Protein AF-A0A969S1P3-F1 (afdb_monomer_lite)

Radius of gyration: 14.78 Å; chains: 1; bounding box: 36×34×36 Å

pLDDT: mean 90.21, std 8.93, range [56.69, 98.5]

Foldseek 3Di:
DDKDWAWDDQPPVQQVVQVVVVDVDPPGDDADKTKTFTDDVNDTFYIWMWHFADPDDPPVCVVQPDDDRLLETEREDDDGHADPRDDPDPLSLLVVVVVCVVVVQVVSCVPPVHHHPYYAYEADPPGDCVNVVVSPDPDHD

Secondary structure (DSSP, 8-state):
--EEEEEE-TT-HHHHHHHHTT-SS-----SSEEEEEEEETTEEEEEEEEEEPPTT-TTHHHHH-S--GGGEEEEEEEEE--BTTB-SSTTHHHHHHHHHHHHHHHHHHHHH-PPP-EEE----TT---HHHHHTT-S---

Structure (mmCIF, N/CA/C/O backbone):
data_AF-A0A969S1P3-F1
#
_entry.id   AF-A0A969S1P3-F1
#
loop_
_atom_site.group_PDB
_atom_site.id
_atom_site.type_symbol
_atom_site.label_atom_id
_atom_site.label_alt_id
_atom_site.label_comp_id
_atom_site.label_asym_id
_atom_site.label_entity_id
_atom_site.label_seq_id
_atom_site.pdbx_PDB_ins_code
_atom_site.Cartn_x
_atom_site.Cartn_y
_atom_site.Cartn_z
_atom_site.occupancy
_atom_site.B_iso_or_equiv
_atom_site.auth_seq_id
_atom_site.auth_comp_id
_atom_site.auth_asym_id
_atom_site.auth_atom_id
_atom_site.pdbx_PDB_model_num
ATOM 1 N N . MET A 1 1 ? -3.666 -9.077 20.060 1.00 72.50 1 MET A N 1
ATOM 2 C CA . MET A 1 1 ? -3.123 -7.805 19.558 1.00 72.50 1 MET A CA 1
ATOM 3 C C . MET A 1 1 ? -2.227 -8.061 18.366 1.00 72.50 1 MET A C 1
ATOM 5 O O . MET A 1 1 ? -1.013 -8.175 18.511 1.00 72.50 1 MET A O 1
ATOM 9 N N . SER A 1 2 ? -2.831 -8.187 17.187 1.00 93.00 2 SER A N 1
ATOM 10 C CA . SER A 1 2 ? -2.105 -8.317 15.922 1.00 93.00 2 SER A CA 1
ATOM 11 C C . SER A 1 2 ? -2.752 -7.481 14.822 1.00 93.00 2 SER A C 1
ATOM 13 O O . SER A 1 2 ? -3.964 -7.538 14.613 1.00 93.00 2 SER A O 1
ATOM 15 N N . LEU A 1 3 ? -1.913 -6.734 14.105 1.00 96.81 3 LEU A N 1
ATOM 16 C CA . LEU A 1 3 ? -2.261 -6.082 12.847 1.00 96.81 3 LEU A CA 1
ATOM 17 C C . LEU A 1 3 ? -2.175 -7.107 11.709 1.00 96.81 3 LEU A C 1
ATOM 19 O O . LEU A 1 3 ? -1.156 -7.786 11.581 1.00 96.81 3 LEU A O 1
ATOM 23 N N . GLU A 1 4 ? -3.208 -7.167 10.875 1.00 97.44 4 GLU A N 1
ATOM 24 C CA . GLU A 1 4 ? -3.320 -8.047 9.714 1.00 97.44 4 GLU A CA 1
ATOM 25 C C . GLU A 1 4 ? -3.691 -7.241 8.460 1.00 97.44 4 GLU A C 1
ATOM 27 O O . GLU A 1 4 ? -4.557 -6.362 8.497 1.00 97.44 4 GLU A O 1
ATOM 32 N N . LEU A 1 5 ? -3.055 -7.578 7.333 1.00 97.94 5 LEU A N 1
ATOM 33 C CA . LEU A 1 5 ? -3.472 -7.150 5.998 1.00 97.94 5 LEU A CA 1
ATOM 34 C C . LEU A 1 5 ? -4.190 -8.293 5.282 1.00 97.94 5 LEU A C 1
ATOM 36 O O . LEU A 1 5 ? -3.581 -9.093 4.567 1.00 97.94 5 LEU A O 1
ATOM 40 N N . GLN A 1 6 ? -5.505 -8.351 5.458 1.00 98.00 6 GLN A N 1
ATOM 41 C CA . GLN A 1 6 ? -6.339 -9.369 4.833 1.00 98.00 6 GLN A CA 1
ATOM 42 C C . GLN A 1 6 ? -6.539 -9.031 3.352 1.00 98.00 6 GLN A C 1
ATOM 44 O O . GLN A 1 6 ? -7.090 -7.982 3.026 1.00 98.00 6 GLN A O 1
ATOM 49 N N . ARG A 1 7 ? -6.144 -9.923 2.434 1.00 97.94 7 ARG A N 1
ATOM 50 C CA . ARG A 1 7 ? -6.434 -9.750 0.999 1.00 97.94 7 ARG A CA 1
ATOM 51 C C . ARG A 1 7 ? -7.942 -9.778 0.755 1.00 97.94 7 ARG A C 1
ATOM 53 O O . ARG A 1 7 ? -8.614 -10.733 1.136 1.00 97.94 7 ARG A O 1
ATOM 60 N N . ILE A 1 8 ? -8.447 -8.766 0.060 1.00 96.94 8 ILE A N 1
ATOM 61 C CA . ILE A 1 8 ? -9.864 -8.614 -0.288 1.00 96.94 8 ILE A CA 1
ATOM 62 C C . ILE A 1 8 ? -10.030 -8.393 -1.792 1.00 96.94 8 ILE A C 1
ATOM 64 O O . ILE A 1 8 ? -9.082 -8.059 -2.510 1.00 96.94 8 ILE A O 1
ATOM 68 N N . LYS A 1 9 ? -11.250 -8.587 -2.297 1.00 93.88 9 LYS A N 1
ATOM 69 C CA . LYS A 1 9 ? -11.579 -8.251 -3.688 1.00 93.88 9 LYS A CA 1
ATOM 70 C C . LYS A 1 9 ? -11.700 -6.731 -3.834 1.00 93.88 9 LYS A C 1
ATOM 72 O O . LYS A 1 9 ? -12.148 -6.052 -2.919 1.00 93.88 9 LYS A O 1
ATOM 77 N N . ARG A 1 10 ? -11.403 -6.202 -5.027 1.00 90.75 10 ARG A N 1
ATOM 78 C CA . ARG A 1 10 ? -11.625 -4.777 -5.370 1.00 90.75 10 ARG A CA 1
ATOM 79 C C . ARG A 1 10 ? -13.095 -4.331 -5.294 1.00 90.75 10 ARG A C 1
ATOM 81 O O . ARG A 1 10 ? -13.373 -3.147 -5.401 1.00 90.75 10 ARG A O 1
ATOM 88 N N . THR A 1 11 ? -14.012 -5.290 -5.183 1.00 90.62 11 THR A N 1
ATOM 89 C CA . THR A 1 11 ? -15.462 -5.105 -5.052 1.00 90.62 11 THR A CA 1
ATOM 90 C C . THR A 1 11 ? -15.960 -5.373 -3.629 1.00 90.62 11 THR A C 1
ATOM 92 O O . THR A 1 11 ? -17.159 -5.522 -3.438 1.00 90.62 11 THR A O 1
ATOM 95 N N . ASP A 1 12 ? -15.067 -5.533 -2.646 1.00 93.62 12 ASP A N 1
ATOM 96 C CA . ASP A 1 12 ? -15.462 -5.677 -1.241 1.00 93.62 12 ASP A CA 1
ATOM 97 C C . ASP A 1 12 ? -16.183 -4.399 -0.781 1.00 93.62 12 ASP A C 1
ATOM 99 O O . ASP A 1 12 ? -15.725 -3.282 -1.026 1.00 93.62 12 ASP A O 1
ATOM 103 N N . GLU A 1 13 ? -17.340 -4.550 -0.145 1.00 92.75 13 GLU A N 1
ATOM 104 C CA . GLU A 1 13 ? -18.197 -3.417 0.223 1.00 92.75 13 GLU A CA 1
ATOM 105 C C . GLU A 1 13 ? -17.491 -2.435 1.160 1.00 92.75 13 GLU A C 1
ATOM 107 O O . GLU A 1 13 ? -17.711 -1.225 1.077 1.00 92.75 13 GLU A O 1
ATOM 112 N N . ARG A 1 14 ? -16.588 -2.936 2.013 1.00 93.56 14 ARG A N 1
ATOM 113 C CA . ARG A 1 14 ? -15.845 -2.104 2.961 1.00 93.56 14 ARG A CA 1
ATOM 114 C C . ARG A 1 14 ? -14.933 -1.139 2.215 1.00 93.56 14 ARG A C 1
ATOM 116 O O . ARG A 1 14 ? -15.020 0.064 2.439 1.00 93.56 14 ARG A O 1
ATOM 123 N N . ILE A 1 15 ? -14.126 -1.635 1.271 1.00 92.06 15 ILE A N 1
ATOM 124 C CA . ILE A 1 15 ? -13.227 -0.765 0.502 1.00 92.06 15 ILE A CA 1
ATOM 125 C C . ILE A 1 15 ? -14.004 0.190 -0.405 1.00 92.06 15 ILE A C 1
ATOM 127 O O . ILE A 1 15 ? -13.625 1.354 -0.501 1.00 92.06 15 ILE A O 1
ATOM 131 N N . LEU A 1 16 ? -15.115 -0.248 -1.007 1.00 90.94 16 LEU A N 1
ATOM 132 C CA . LEU A 1 16 ? -15.975 0.636 -1.801 1.00 90.94 16 LEU A CA 1
ATOM 133 C C . LEU A 1 16 ? -16.540 1.783 -0.950 1.00 90.94 16 LEU A C 1
ATOM 135 O O . LEU A 1 16 ? -16.523 2.934 -1.391 1.00 90.94 16 LEU A O 1
ATOM 139 N N . LYS A 1 17 ? -16.941 1.500 0.297 1.00 90.69 17 LYS A N 1
ATOM 140 C CA . LYS A 1 17 ? -17.362 2.525 1.260 1.00 90.69 17 LYS A CA 1
ATOM 141 C C . LYS A 1 17 ? -16.232 3.503 1.587 1.00 90.69 17 LYS A C 1
ATOM 143 O O . LYS A 1 17 ? -16.457 4.707 1.533 1.00 90.69 17 LYS A O 1
ATOM 148 N N . ASN A 1 18 ? -15.014 3.022 1.861 1.00 88.81 18 ASN A N 1
ATOM 149 C CA . ASN A 1 18 ? -13.872 3.920 2.082 1.00 88.81 18 ASN A CA 1
ATOM 150 C C . ASN A 1 18 ? -13.570 4.764 0.834 1.00 88.81 18 ASN A C 1
ATOM 152 O O . ASN A 1 18 ? -13.263 5.945 0.953 1.00 88.81 18 ASN A O 1
ATOM 156 N N . MET A 1 19 ? -13.689 4.195 -0.368 1.00 87.25 19 MET A N 1
ATOM 157 C CA . MET A 1 19 ? -13.477 4.925 -1.618 1.00 87.25 19 MET A CA 1
ATOM 158 C C . MET A 1 19 ? -14.526 6.017 -1.858 1.00 87.25 19 MET A C 1
ATOM 160 O O . MET A 1 19 ? -14.164 7.054 -2.406 1.00 87.25 19 MET A O 1
ATOM 164 N N . HIS A 1 20 ? -15.786 5.837 -1.446 1.00 84.12 20 HIS A N 1
ATOM 165 C CA . HIS A 1 20 ? -16.819 6.877 -1.576 1.00 84.12 20 HIS A CA 1
ATOM 166 C C . HIS A 1 20 ? -16.477 8.164 -0.814 1.00 84.12 20 HIS A C 1
ATOM 168 O O . HIS A 1 20 ? -16.873 9.243 -1.245 1.00 84.12 20 HIS A O 1
ATOM 174 N N . ASN A 1 21 ? -15.676 8.079 0.252 1.00 76.88 21 ASN A N 1
ATOM 175 C CA . ASN A 1 21 ? -15.184 9.260 0.969 1.00 76.88 21 ASN A CA 1
ATOM 176 C C . ASN A 1 21 ? -14.120 10.042 0.172 1.00 76.88 21 ASN A C 1
ATOM 178 O O . ASN A 1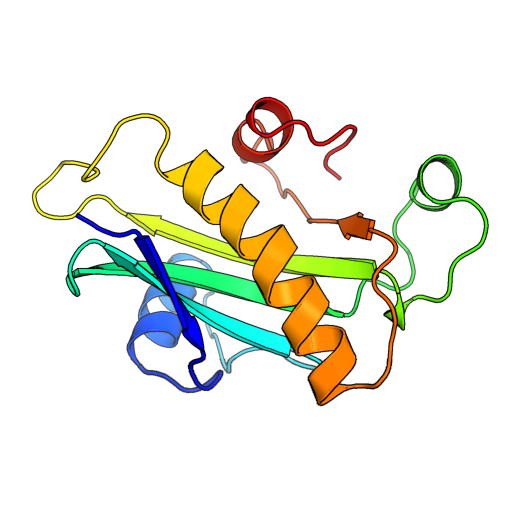 21 ? -13.834 11.196 0.484 1.00 76.88 21 ASN A O 1
ATOM 182 N N . HIS A 1 22 ? -13.505 9.418 -0.838 1.00 71.44 22 HIS A N 1
ATOM 183 C CA . HIS A 1 22 ? -12.400 9.985 -1.617 1.00 71.44 22 HIS A CA 1
ATOM 184 C C . HIS A 1 22 ? -12.754 10.275 -3.077 1.00 71.44 22 HIS A C 1
ATOM 186 O O . HIS A 1 22 ? -12.142 11.152 -3.682 1.00 71.44 22 HIS A O 1
ATOM 192 N N . TYR A 1 23 ? -13.717 9.550 -3.646 1.00 73.56 23 TYR A N 1
ATOM 193 C CA . TYR A 1 23 ? -14.067 9.603 -5.060 1.00 73.56 23 TYR A CA 1
ATOM 194 C C . TYR A 1 23 ? -15.583 9.693 -5.232 1.00 73.56 23 TYR A C 1
ATOM 196 O O . TYR A 1 23 ? -16.341 9.002 -4.554 1.00 73.56 23 TYR A O 1
ATOM 204 N N . SER A 1 24 ? -16.026 10.491 -6.202 1.00 56.69 24 SER A N 1
ATOM 205 C CA . SER A 1 24 ? -17.449 10.721 -6.476 1.00 56.69 24 SER A CA 1
ATOM 206 C C . SER A 1 24 ? -18.172 9.502 -7.069 1.00 56.69 24 SER A C 1
ATOM 208 O O . SER A 1 24 ? -19.369 9.350 -6.847 1.00 56.69 24 SER A O 1
ATOM 210 N N . GLN A 1 25 ? -17.475 8.615 -7.797 1.00 61.72 25 GLN A N 1
ATOM 211 C CA . GLN A 1 25 ? -18.043 7.388 -8.392 1.00 61.72 25 GLN A CA 1
ATOM 212 C C . GLN A 1 25 ? -17.028 6.220 -8.465 1.00 61.72 25 GLN A C 1
ATOM 214 O O . GLN A 1 25 ? -16.597 5.826 -9.553 1.00 61.72 25 GLN A O 1
ATOM 219 N N . PRO A 1 26 ? -16.600 5.639 -7.333 1.00 65.19 26 PRO A N 1
ATOM 220 C CA . PRO A 1 26 ? -15.630 4.553 -7.324 1.00 65.19 26 PRO A CA 1
ATOM 221 C C . PRO A 1 26 ? -16.229 3.253 -7.877 1.00 65.19 26 PRO A C 1
ATOM 223 O O . PRO A 1 26 ? -17.095 2.635 -7.268 1.00 65.19 26 PRO A O 1
ATOM 226 N N . LYS A 1 27 ? -15.712 2.793 -9.022 1.00 66.50 27 LYS A N 1
ATOM 227 C CA . LYS A 1 27 ? -16.003 1.461 -9.599 1.00 66.50 27 LYS A CA 1
ATOM 228 C C . LYS A 1 27 ? -14.883 0.444 -9.307 1.00 66.50 27 LYS A C 1
ATOM 230 O O . LYS A 1 27 ? -14.715 -0.544 -10.024 1.00 66.50 27 LYS A O 1
ATOM 235 N N . GLY A 1 28 ? -14.094 0.705 -8.264 1.00 71.88 28 GLY A N 1
ATOM 236 C CA . GLY A 1 28 ? -12.858 -0.010 -7.943 1.00 71.88 28 GLY A CA 1
ATOM 237 C C . GLY A 1 28 ? -11.648 0.500 -8.735 1.00 71.88 28 GLY A C 1
ATOM 238 O O . GLY A 1 28 ? -11.658 1.606 -9.270 1.00 71.88 28 GLY A O 1
ATOM 239 N N . PHE A 1 29 ? -10.598 -0.321 -8.797 1.00 82.69 29 PHE A N 1
ATOM 240 C CA . PHE A 1 29 ? -9.318 0.023 -9.427 1.00 82.69 29 PHE A CA 1
ATOM 241 C C . PHE A 1 29 ? -9.144 -0.669 -10.783 1.00 82.69 29 PHE A C 1
ATOM 243 O O . PHE A 1 29 ? -9.541 -1.827 -10.957 1.00 82.69 29 PHE A O 1
ATOM 250 N N . VAL A 1 30 ? -8.527 0.039 -11.731 1.00 81.06 30 VAL A N 1
ATOM 251 C CA . VAL A 1 30 ? -8.165 -0.466 -13.065 1.00 81.06 30 VAL A CA 1
ATOM 252 C C . VAL A 1 30 ? -6.730 -1.006 -13.040 1.00 81.06 30 VAL A C 1
ATOM 254 O O . VAL A 1 30 ? -5.901 -0.541 -12.264 1.00 81.06 30 VAL A O 1
ATOM 257 N N . GLY A 1 31 ? -6.427 -1.991 -13.890 1.00 87.38 31 GLY A N 1
ATOM 258 C CA . GLY A 1 31 ? -5.088 -2.577 -14.001 1.00 87.38 31 GLY A CA 1
ATOM 259 C C . GLY A 1 31 ? -4.757 -3.579 -12.891 1.00 87.38 31 GLY A C 1
ATOM 260 O O . GLY A 1 31 ? -5.643 -4.061 -12.174 1.00 87.38 31 GLY A O 1
ATOM 261 N N . ARG A 1 32 ? -3.471 -3.931 -12.763 1.00 94.31 32 ARG A N 1
ATOM 262 C CA . ARG A 1 32 ? -3.012 -4.869 -11.730 1.00 94.31 32 ARG A CA 1
ATOM 263 C C . ARG A 1 32 ? -3.197 -4.227 -10.366 1.00 94.31 32 ARG A C 1
ATOM 265 O O . ARG A 1 32 ? -2.731 -3.119 -10.126 1.00 94.31 32 ARG A O 1
ATOM 272 N N . ASN A 1 33 ? -3.869 -4.940 -9.473 1.00 96.25 33 ASN A N 1
ATOM 273 C CA . ASN A 1 33 ? -4.033 -4.502 -8.098 1.00 96.25 33 ASN A CA 1
ATOM 274 C C . ASN A 1 33 ? -4.101 -5.674 -7.116 1.00 96.25 33 ASN A C 1
ATOM 276 O O . ASN A 1 33 ? -4.438 -6.813 -7.479 1.00 96.25 33 ASN A O 1
ATOM 280 N N . ILE A 1 34 ? -3.764 -5.378 -5.865 1.00 97.81 34 ILE A N 1
ATOM 281 C CA . ILE A 1 34 ? -3.989 -6.237 -4.707 1.00 97.81 34 ILE A CA 1
ATOM 282 C C . ILE A 1 34 ? -4.536 -5.347 -3.593 1.00 97.81 34 ILE A C 1
ATOM 284 O O . ILE A 1 34 ? -3.863 -4.419 -3.145 1.00 97.81 34 ILE A O 1
ATOM 288 N N . CYS A 1 35 ? -5.777 -5.613 -3.192 1.00 97.81 35 CYS A N 1
ATOM 289 C CA . CYS A 1 35 ? -6.481 -4.848 -2.172 1.00 97.81 35 CYS A CA 1
ATOM 290 C C . CYS A 1 35 ? -6.349 -5.541 -0.814 1.00 97.81 35 CYS A C 1
ATOM 292 O O . CYS A 1 35 ? -6.467 -6.769 -0.736 1.00 97.81 35 CYS A O 1
ATOM 294 N N . TYR A 1 36 ? -6.155 -4.757 0.243 1.00 98.50 36 TYR A N 1
ATOM 295 C CA . TYR A 1 36 ? -6.047 -5.247 1.612 1.00 98.50 36 TYR A CA 1
ATOM 296 C C . TYR A 1 36 ? -7.018 -4.515 2.534 1.00 98.50 36 TYR A C 1
ATOM 298 O O . TYR A 1 36 ? -7.048 -3.285 2.541 1.00 98.50 36 TYR A O 1
ATOM 306 N N . ALA A 1 37 ? -7.760 -5.267 3.345 1.00 98.19 37 ALA A N 1
ATOM 307 C CA . ALA A 1 37 ? -8.406 -4.754 4.544 1.00 98.19 37 ALA A CA 1
ATOM 308 C C . ALA A 1 37 ? -7.370 -4.660 5.672 1.00 98.19 37 ALA A C 1
ATOM 310 O O . ALA A 1 37 ? -6.625 -5.611 5.921 1.00 98.19 37 ALA A O 1
ATOM 311 N N . VAL A 1 38 ? -7.340 -3.519 6.353 1.00 98.50 38 VAL A N 1
ATOM 312 C CA . VAL A 1 38 ? -6.498 -3.264 7.522 1.00 98.50 38 VAL A CA 1
ATOM 313 C C . VAL A 1 38 ? -7.282 -3.669 8.764 1.00 98.50 38 VAL A C 1
ATOM 315 O O . VAL A 1 38 ? -8.240 -2.992 9.148 1.00 98.50 38 VAL A O 1
ATOM 318 N N . LEU A 1 39 ? -6.879 -4.778 9.383 1.00 98.19 39 LEU A N 1
ATOM 319 C CA . LEU A 1 39 ? -7.522 -5.317 10.576 1.00 98.19 39 LEU A CA 1
ATOM 320 C C . LEU A 1 39 ? -6.583 -5.232 11.780 1.00 98.19 39 LEU A C 1
ATOM 322 O O . LEU A 1 39 ? -5.407 -5.565 11.672 1.00 98.19 39 LEU A O 1
ATOM 326 N N . PHE A 1 40 ? -7.099 -4.854 12.945 1.00 97.75 40 PHE A N 1
ATOM 327 C CA . PHE A 1 40 ? -6.395 -5.033 14.216 1.00 97.75 40 PHE A CA 1
ATOM 328 C C . PHE A 1 40 ? -7.302 -5.797 15.169 1.00 97.75 40 PHE A C 1
ATOM 330 O O . PHE A 1 40 ? -8.412 -5.351 15.441 1.00 97.75 40 PHE A O 1
ATOM 337 N N . ASP A 1 41 ? -6.864 -6.974 15.619 1.00 95.69 41 ASP A N 1
ATOM 338 C CA . ASP A 1 41 ? -7.694 -7.889 16.419 1.00 95.69 41 ASP A CA 1
ATOM 339 C C . ASP A 1 41 ? -9.091 -8.114 15.799 1.00 95.69 41 ASP A C 1
ATOM 341 O O . ASP A 1 41 ? -10.116 -8.075 16.474 1.00 95.69 41 ASP A O 1
ATOM 345 N N . LYS A 1 42 ? -9.116 -8.350 14.476 1.00 95.56 42 LYS A N 1
ATOM 346 C CA . LYS A 1 42 ? -10.317 -8.553 13.636 1.00 95.56 42 LYS A CA 1
ATOM 347 C C . LYS A 1 42 ? -11.230 -7.328 13.473 1.00 95.56 42 LYS A C 1
ATOM 349 O O . LYS A 1 42 ? -12.215 -7.411 12.742 1.00 95.56 42 LYS A O 1
ATOM 354 N N . VAL A 1 43 ? -10.900 -6.189 14.079 1.00 96.88 43 VAL A N 1
ATOM 355 C CA . VAL A 1 43 ? -11.613 -4.920 13.879 1.00 96.88 43 VAL A CA 1
ATOM 356 C C . VAL A 1 43 ? -11.106 -4.243 12.609 1.00 96.88 43 VAL A C 1
ATOM 358 O O . VAL A 1 43 ? -9.899 -4.125 12.412 1.00 96.88 43 VAL A O 1
ATOM 361 N N . TYR A 1 44 ? -12.022 -3.798 11.748 1.00 97.12 44 TYR A N 1
ATOM 362 C CA . TYR A 1 44 ? -11.703 -3.120 10.491 1.00 97.12 44 TYR A CA 1
ATOM 363 C C . TYR A 1 44 ? -11.419 -1.636 10.701 1.00 97.12 44 TYR A C 1
ATOM 365 O O . TYR A 1 44 ? -12.283 -0.908 11.181 1.00 97.12 44 TYR A O 1
ATOM 373 N N . TYR A 1 45 ? -10.232 -1.193 10.284 1.00 97.69 45 TYR A N 1
ATOM 374 C CA . TYR A 1 45 ? -9.807 0.207 10.371 1.00 97.69 45 TYR A CA 1
ATOM 375 C C . TYR A 1 45 ? -9.759 0.911 9.014 1.00 97.69 45 TYR A C 1
ATOM 377 O O . TYR A 1 45 ? -9.602 2.125 8.973 1.00 97.69 45 TYR A O 1
ATOM 385 N N . GLY A 1 46 ? -9.867 0.184 7.902 1.00 97.12 46 GLY A N 1
ATOM 386 C CA . GLY A 1 46 ? -9.792 0.759 6.562 1.00 97.12 46 GLY A CA 1
ATOM 387 C C . GLY A 1 46 ? -9.117 -0.174 5.568 1.00 97.12 46 GLY A C 1
ATOM 388 O O . GLY A 1 46 ? -9.057 -1.386 5.776 1.00 97.12 46 GLY A O 1
ATOM 389 N N . ALA A 1 47 ? -8.594 0.387 4.483 1.00 97.44 47 ALA A N 1
ATOM 390 C CA . ALA A 1 47 ? -8.005 -0.384 3.402 1.00 97.44 47 ALA A CA 1
ATOM 391 C C . ALA A 1 47 ? -6.774 0.290 2.789 1.00 97.44 47 ALA A C 1
ATOM 393 O O . ALA A 1 47 ? -6.621 1.513 2.782 1.00 97.44 47 ALA A O 1
ATOM 394 N N . ILE A 1 48 ? -5.898 -0.544 2.235 1.00 97.50 48 ILE A N 1
ATOM 395 C CA . ILE A 1 48 ? -4.710 -0.130 1.491 1.00 97.50 48 ILE A CA 1
ATOM 396 C C . ILE A 1 48 ? -4.572 -0.981 0.227 1.00 97.50 48 ILE A C 1
ATOM 398 O O . ILE A 1 48 ? -4.899 -2.170 0.227 1.00 97.50 48 ILE A O 1
ATOM 402 N N . VAL A 1 49 ? -4.128 -0.379 -0.876 1.00 97.19 49 VAL A N 1
ATOM 403 C CA . VAL A 1 49 ? -4.103 -1.033 -2.191 1.00 97.19 49 VAL A CA 1
ATOM 404 C C . VAL A 1 49 ? -2.755 -0.850 -2.865 1.00 97.19 49 VAL A C 1
ATOM 406 O O . VAL A 1 49 ? -2.263 0.269 -3.013 1.00 97.19 49 VAL A O 1
ATOM 409 N N . ALA A 1 50 ? -2.195 -1.978 -3.301 1.00 97.62 50 ALA A N 1
ATOM 410 C CA . ALA A 1 50 ? -1.068 -2.045 -4.218 1.00 97.62 50 ALA A CA 1
ATOM 411 C C . ALA A 1 50 ? -1.603 -2.033 -5.649 1.00 97.62 50 ALA A C 1
ATOM 413 O O . ALA A 1 50 ? -2.496 -2.820 -5.972 1.00 97.62 50 ALA A O 1
ATOM 414 N N . GLY A 1 51 ? -1.056 -1.172 -6.495 1.00 96.25 51 GLY A N 1
ATOM 415 C CA . GLY A 1 51 ? -1.422 -1.014 -7.894 1.00 96.25 51 GLY A CA 1
ATOM 416 C C . GLY A 1 51 ? -0.205 -0.903 -8.801 1.00 96.25 51 GLY A C 1
ATOM 417 O O . GLY A 1 51 ? 0.917 -0.718 -8.333 1.00 96.25 51 GLY A O 1
ATOM 418 N N . SER A 1 52 ? -0.440 -1.011 -10.108 1.00 93.38 52 SER A N 1
ATOM 419 C CA . SER A 1 52 ? 0.583 -0.725 -11.116 1.00 93.38 52 SER A CA 1
ATOM 420 C C . SER A 1 52 ? 1.139 0.688 -10.957 1.00 93.38 52 SER A C 1
ATOM 422 O O . SER A 1 52 ? 0.383 1.636 -10.732 1.00 93.38 52 SER A O 1
ATOM 424 N N . ALA A 1 53 ? 2.451 0.825 -11.139 1.00 90.25 53 ALA A N 1
ATOM 425 C CA . ALA A 1 53 ? 3.096 2.122 -11.231 1.00 90.25 53 ALA A CA 1
ATOM 426 C C . ALA A 1 53 ? 2.570 2.948 -12.411 1.00 90.25 53 ALA A C 1
ATOM 428 O O . ALA A 1 53 ? 2.195 2.424 -13.466 1.00 90.25 53 ALA A O 1
ATOM 429 N N . THR A 1 54 ? 2.561 4.266 -12.235 1.00 84.38 54 THR A N 1
ATOM 430 C CA . THR A 1 54 ? 2.153 5.191 -13.298 1.00 84.38 54 THR A CA 1
ATOM 431 C C . THR A 1 54 ? 3.229 5.275 -14.377 1.00 84.38 54 THR A C 1
ATOM 433 O O . THR A 1 54 ? 4.419 5.224 -14.089 1.00 84.38 54 THR A O 1
ATOM 436 N N . ARG A 1 55 ? 2.865 5.385 -15.658 1.00 81.62 55 ARG A N 1
ATOM 437 C CA . ARG A 1 55 ? 3.876 5.344 -16.731 1.00 81.62 55 ARG A CA 1
ATOM 438 C C . ARG A 1 55 ? 4.823 6.551 -16.702 1.00 81.62 55 ARG A C 1
ATOM 440 O O . ARG A 1 55 ? 6.024 6.370 -16.859 1.00 81.62 55 ARG A O 1
ATOM 447 N N . PHE A 1 56 ? 4.293 7.750 -16.475 1.00 80.12 56 PHE A N 1
ATOM 448 C CA . PHE A 1 56 ? 5.020 9.014 -16.628 1.00 80.12 56 PHE A CA 1
ATOM 449 C C . PHE A 1 56 ? 5.069 9.806 -15.316 1.00 80.12 56 PHE A C 1
ATOM 451 O O . PHE A 1 56 ? 4.459 10.866 -15.214 1.00 80.12 56 PHE A O 1
ATOM 458 N N . LEU A 1 57 ? 5.776 9.282 -14.309 1.00 82.44 57 LEU A N 1
ATOM 459 C CA . LEU A 1 57 ? 6.024 9.998 -13.055 1.00 82.44 57 LEU A CA 1
ATOM 460 C C . LEU A 1 57 ? 7.367 10.750 -13.126 1.00 82.44 57 LEU A C 1
ATOM 462 O O . LEU A 1 57 ? 8.409 10.090 -13.213 1.00 82.44 57 LEU A O 1
ATOM 466 N N . PRO A 1 58 ? 7.378 12.098 -13.105 1.00 79.81 58 PRO A N 1
ATOM 467 C CA . PRO A 1 58 ? 8.617 12.873 -13.103 1.00 79.81 58 PRO A CA 1
ATOM 468 C C . PRO A 1 58 ? 9.509 12.530 -11.900 1.00 79.81 58 PRO A C 1
ATOM 470 O O . PRO A 1 58 ? 9.008 12.267 -10.812 1.00 79.81 58 PRO A O 1
ATOM 473 N N . GLY A 1 59 ? 10.831 12.516 -12.091 1.00 78.69 59 GLY A N 1
ATOM 474 C CA . GLY A 1 59 ? 11.807 12.290 -11.012 1.00 78.69 59 GLY A CA 1
ATOM 475 C C . GLY A 1 59 ? 11.919 10.847 -10.499 1.00 78.69 59 GLY A C 1
ATOM 476 O O . GLY A 1 59 ? 12.782 10.549 -9.675 1.00 78.69 59 GLY A O 1
ATOM 477 N N . ARG A 1 60 ? 11.092 9.910 -10.985 1.00 86.44 60 ARG A N 1
ATOM 478 C CA . ARG A 1 60 ? 11.153 8.504 -10.550 1.00 86.44 60 ARG A CA 1
ATOM 479 C C . ARG A 1 60 ? 12.439 7.797 -10.977 1.00 86.44 60 ARG A C 1
ATOM 481 O O . ARG A 1 60 ? 13.001 7.026 -10.200 1.00 86.44 60 ARG A O 1
ATOM 488 N N . ASN A 1 61 ? 12.895 8.049 -12.202 1.00 84.06 61 ASN A N 1
ATOM 489 C CA . ASN A 1 61 ? 14.104 7.419 -12.734 1.00 84.06 61 ASN A CA 1
ATOM 490 C C . ASN A 1 61 ? 15.350 7.824 -11.934 1.00 84.06 61 ASN A C 1
ATOM 492 O O . ASN A 1 61 ? 16.248 7.007 -11.770 1.00 84.06 61 ASN A O 1
ATOM 496 N N . ASP A 1 62 ? 15.358 9.020 -11.342 1.00 85.50 62 ASP A N 1
ATOM 497 C CA . ASP A 1 62 ? 16.451 9.485 -10.481 1.00 85.50 62 ASP A CA 1
ATOM 498 C C . ASP A 1 62 ? 16.520 8.702 -9.156 1.00 85.50 62 ASP A C 1
ATOM 500 O O . ASP A 1 62 ? 17.576 8.612 -8.532 1.00 85.50 62 ASP A O 1
ATOM 504 N N . VAL A 1 63 ? 15.399 8.108 -8.724 1.00 85.31 63 VAL A N 1
ATOM 505 C CA . VAL A 1 63 ? 15.299 7.325 -7.481 1.00 85.31 63 VAL A CA 1
ATOM 506 C C . VAL A 1 63 ? 15.577 5.841 -7.713 1.00 85.31 63 VAL A C 1
ATOM 508 O O . VAL A 1 63 ? 16.289 5.226 -6.918 1.00 85.31 63 VAL A O 1
ATOM 511 N N . PHE A 1 64 ? 14.999 5.250 -8.763 1.00 85.00 64 PHE A N 1
ATOM 512 C CA . PHE A 1 64 ? 15.068 3.801 -9.007 1.00 85.00 64 PHE A CA 1
ATOM 513 C C . PHE A 1 64 ? 16.097 3.390 -10.068 1.00 85.00 64 PHE A C 1
ATOM 515 O O . PHE A 1 64 ? 16.394 2.202 -10.184 1.00 85.00 64 PHE A O 1
ATOM 522 N N . GLY A 1 65 ? 16.655 4.335 -10.830 1.00 86.19 65 GLY A N 1
ATOM 523 C CA . GLY A 1 65 ? 17.562 4.039 -11.937 1.00 86.19 65 GLY A CA 1
ATOM 524 C C . GLY A 1 65 ? 16.862 3.244 -13.041 1.00 86.19 65 GLY A C 1
ATOM 525 O O . GLY A 1 65 ? 15.818 3.657 -13.544 1.00 86.19 65 GLY A O 1
ATOM 526 N N . ASN A 1 66 ? 17.431 2.090 -13.400 1.00 87.56 66 ASN A N 1
ATOM 527 C CA . ASN A 1 66 ? 16.863 1.178 -14.394 1.00 87.56 66 ASN A CA 1
ATOM 528 C C . ASN A 1 66 ? 15.880 0.190 -13.745 1.00 87.56 66 ASN A C 1
ATOM 530 O O . ASN A 1 66 ? 16.265 -0.672 -12.946 1.00 87.56 66 ASN A O 1
ATOM 534 N N . PHE A 1 67 ? 14.612 0.278 -14.138 1.00 89.31 67 PHE A N 1
ATOM 535 C CA . PHE A 1 67 ? 13.536 -0.597 -13.678 1.00 89.31 67 PHE A CA 1
ATOM 536 C C . PHE A 1 67 ? 12.510 -0.821 -14.791 1.00 89.31 67 PHE A C 1
ATOM 538 O O . PHE A 1 67 ? 12.337 0.015 -15.679 1.00 89.31 67 PHE A O 1
ATOM 545 N N . GLU A 1 68 ? 11.776 -1.920 -14.678 1.00 91.56 68 GLU A N 1
ATOM 546 C CA . GLU A 1 68 ? 10.536 -2.151 -15.406 1.00 91.56 68 GLU A CA 1
ATOM 547 C C . GLU A 1 68 ? 9.354 -1.655 -14.570 1.00 91.56 68 GLU A C 1
ATOM 549 O O . GLU A 1 68 ? 9.324 -1.817 -13.350 1.00 91.56 68 GLU A O 1
ATOM 554 N N . LEU A 1 69 ? 8.329 -1.081 -15.207 1.00 90.88 69 LEU A N 1
ATOM 555 C CA . LEU A 1 69 ? 7.169 -0.522 -14.490 1.00 90.88 69 LEU A CA 1
ATOM 556 C C . LEU A 1 69 ? 6.492 -1.528 -13.548 1.00 90.88 69 LEU A C 1
ATOM 558 O O . LEU A 1 69 ? 5.958 -1.139 -12.513 1.00 90.88 69 LEU A O 1
ATOM 562 N N . ASN A 1 70 ? 6.516 -2.814 -13.901 1.00 93.56 70 ASN A N 1
ATOM 563 C CA . ASN A 1 70 ? 5.906 -3.875 -13.102 1.00 93.56 70 ASN A CA 1
ATOM 564 C C . ASN A 1 70 ? 6.707 -4.230 -11.838 1.00 93.56 70 ASN A C 1
ATOM 566 O O . ASN A 1 70 ? 6.159 -4.887 -10.952 1.00 93.56 70 ASN A O 1
ATOM 570 N N . GLU A 1 71 ? 7.961 -3.779 -11.736 1.00 94.44 71 GLU A N 1
ATOM 571 C CA . GLU A 1 71 ? 8.827 -3.943 -10.561 1.00 94.44 71 GLU A CA 1
ATOM 572 C C . GLU A 1 71 ? 8.579 -2.857 -9.499 1.00 94.44 71 GLU A C 1
ATOM 574 O O . GLU A 1 71 ? 9.135 -2.924 -8.402 1.00 94.44 71 GLU A O 1
ATOM 579 N N . ILE A 1 72 ? 7.752 -1.850 -9.798 1.00 94.50 72 ILE A N 1
ATOM 580 C CA . ILE A 1 72 ? 7.376 -0.789 -8.862 1.00 94.50 72 ILE A CA 1
ATOM 581 C C . ILE A 1 72 ? 5.899 -0.941 -8.497 1.00 94.50 72 ILE A C 1
ATOM 583 O O . ILE A 1 72 ? 5.020 -0.975 -9.360 1.00 94.50 72 ILE A O 1
ATOM 587 N N . ILE A 1 73 ? 5.615 -0.998 -7.196 1.00 95.94 73 ILE A N 1
ATOM 588 C CA . ILE A 1 73 ? 4.244 -0.970 -6.685 1.00 95.94 73 ILE A CA 1
ATOM 589 C C . ILE A 1 73 ? 3.866 0.465 -6.345 1.00 95.94 73 ILE A C 1
ATOM 591 O O . ILE A 1 73 ? 4.514 1.112 -5.525 1.00 95.94 73 ILE A O 1
ATOM 595 N N . ASN A 1 74 ? 2.751 0.937 -6.890 1.00 94.38 74 ASN A N 1
ATOM 596 C CA . ASN A 1 74 ? 2.135 2.175 -6.443 1.00 94.38 74 ASN A CA 1
ATOM 597 C C . ASN A 1 74 ? 1.129 1.896 -5.320 1.00 94.38 74 ASN A C 1
ATOM 599 O O . ASN A 1 74 ? 0.241 1.050 -5.461 1.00 94.38 74 ASN A O 1
ATOM 603 N N . ASN A 1 75 ? 1.232 2.610 -4.202 1.00 94.50 75 ASN A N 1
ATOM 604 C CA . ASN A 1 75 ? 0.153 2.673 -3.233 1.00 94.50 75 ASN A CA 1
ATOM 605 C C . ASN A 1 75 ? -0.948 3.625 -3.736 1.00 94.50 75 ASN A C 1
ATOM 607 O O . ASN A 1 75 ? -0.983 4.804 -3.384 1.00 94.50 75 ASN A O 1
ATOM 611 N N . ILE A 1 76 ? -1.849 3.068 -4.552 1.00 92.38 76 ILE A N 1
ATOM 612 C CA . ILE A 1 76 ? -2.908 3.799 -5.270 1.00 92.38 76 ILE A CA 1
ATOM 613 C C . ILE A 1 76 ? -4.112 4.173 -4.398 1.00 92.38 76 ILE A C 1
ATOM 615 O O . ILE A 1 76 ? -4.959 4.960 -4.809 1.00 92.38 76 ILE A O 1
ATOM 619 N N . PHE A 1 77 ? -4.220 3.581 -3.209 1.00 93.00 77 PHE A N 1
ATOM 620 C CA . PHE A 1 77 ? -5.243 3.919 -2.229 1.00 93.00 77 PHE A CA 1
ATOM 621 C C . PHE A 1 77 ? -4.748 3.576 -0.835 1.00 93.00 77 PHE A C 1
ATOM 623 O O . PHE A 1 77 ? -4.314 2.448 -0.586 1.00 93.00 77 PHE A O 1
ATOM 630 N N . PHE A 1 78 ? -4.845 4.531 0.082 1.00 93.75 78 PHE A N 1
ATOM 631 C CA . PHE A 1 78 ? -4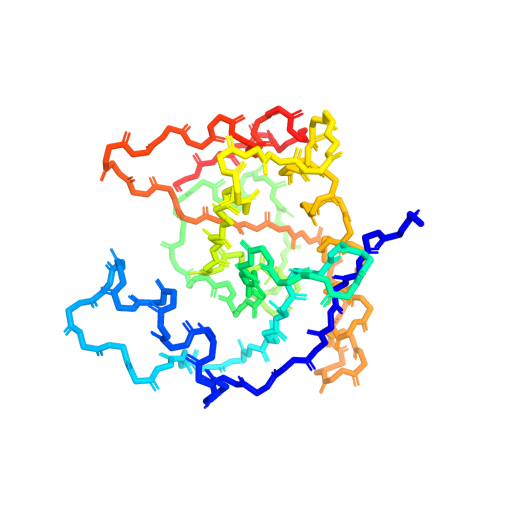.611 4.287 1.492 1.00 93.75 78 PHE A CA 1
ATOM 632 C C . PHE A 1 78 ? -5.575 5.115 2.324 1.00 93.75 78 PHE A C 1
ATOM 634 O O . PHE A 1 78 ? -5.590 6.343 2.253 1.00 93.75 78 PHE A O 1
ATOM 641 N N . HIS A 1 79 ? -6.376 4.416 3.114 1.00 93.81 79 HIS A N 1
ATOM 642 C CA . HIS A 1 79 ? -7.335 5.020 4.007 1.00 93.81 79 HIS A CA 1
ATOM 643 C C . HIS A 1 79 ? -7.440 4.183 5.274 1.00 93.81 79 HIS A C 1
ATOM 645 O O . HIS A 1 79 ? -7.722 2.987 5.213 1.00 93.81 79 HIS A O 1
ATOM 651 N N . ILE A 1 80 ? -7.258 4.832 6.417 1.00 95.06 80 ILE A N 1
ATOM 652 C CA . ILE A 1 80 ? -7.576 4.283 7.730 1.00 95.06 80 ILE A CA 1
ATOM 653 C C . ILE A 1 80 ? -8.278 5.357 8.551 1.00 95.06 80 ILE A C 1
ATOM 655 O O . ILE A 1 80 ? -7.954 6.539 8.431 1.00 95.06 80 ILE A O 1
ATOM 659 N N . GLU A 1 81 ? -9.210 4.932 9.390 1.00 94.81 81 GLU A N 1
ATOM 660 C CA . GLU A 1 81 ? -9.965 5.788 10.299 1.00 94.81 81 GLU A CA 1
ATOM 661 C C . GLU A 1 81 ? -9.949 5.186 11.707 1.00 94.81 81 GLU A C 1
ATOM 663 O O . GLU A 1 81 ? -9.895 3.961 11.858 1.00 94.81 81 GLU A O 1
ATOM 668 N N . PRO A 1 82 ? -9.959 6.021 12.759 1.00 9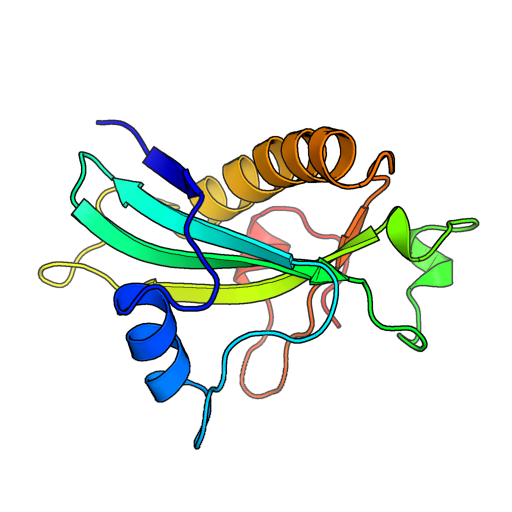4.88 82 PRO A N 1
ATOM 669 C CA . PRO A 1 82 ? -10.079 5.530 14.121 1.00 94.88 82 PRO A CA 1
ATOM 670 C C . PRO A 1 82 ? -11.437 4.847 14.329 1.00 94.88 82 PRO A C 1
ATOM 672 O O . PRO A 1 82 ? -12.466 5.317 13.850 1.00 94.88 82 PRO A O 1
ATOM 675 N N . VAL A 1 83 ? -11.448 3.773 15.114 1.00 94.00 83 VAL A N 1
ATOM 676 C CA . VAL A 1 83 ? -12.680 3.100 15.549 1.00 94.00 83 VAL A CA 1
ATOM 677 C C . VAL A 1 83 ? -12.916 3.493 16.998 1.00 94.00 83 VAL A C 1
ATOM 679 O O . VAL A 1 83 ? -11.998 3.399 17.812 1.00 94.00 83 VAL A O 1
ATOM 682 N N . ASN A 1 84 ? -14.126 3.954 17.325 1.00 92.94 84 ASN A N 1
ATOM 683 C CA . ASN A 1 84 ? -14.442 4.530 18.639 1.00 92.94 84 ASN A CA 1
ATOM 684 C C . ASN A 1 84 ? -13.466 5.664 19.014 1.00 92.94 84 ASN A C 1
ATOM 686 O O . ASN A 1 84 ? -12.872 5.665 20.091 1.00 92.94 84 ASN A O 1
ATOM 690 N N . GLU A 1 85 ? -13.252 6.592 18.074 1.00 93.31 85 GLU A N 1
ATOM 691 C CA . GLU A 1 85 ? -12.436 7.811 18.232 1.00 93.31 85 GLU A CA 1
ATOM 692 C C . GLU A 1 85 ? -10.931 7.590 18.469 1.00 93.31 85 GLU A C 1
ATOM 694 O O . GLU A 1 85 ? -10.186 8.556 18.647 1.00 93.31 85 GLU A O 1
ATOM 699 N N . ARG A 1 86 ? -10.435 6.342 18.441 1.00 94.81 86 ARG A N 1
ATOM 700 C CA . ARG A 1 86 ? -9.008 6.047 18.640 1.00 94.81 86 ARG A CA 1
ATOM 701 C C . ARG A 1 86 ? -8.454 5.022 17.653 1.00 94.81 86 ARG A C 1
ATOM 703 O O . ARG A 1 86 ? -9.135 4.116 17.178 1.00 94.81 86 ARG A O 1
ATOM 710 N N . TYR A 1 87 ? -7.161 5.156 17.369 1.00 96.50 87 TYR A N 1
ATOM 711 C CA . TYR A 1 87 ? -6.371 4.082 16.771 1.00 96.50 87 TYR A CA 1
ATOM 712 C C . TYR A 1 87 ? -5.951 3.079 17.853 1.00 96.50 87 TYR A C 1
ATOM 714 O O . TYR A 1 87 ? -5.772 3.476 19.006 1.00 96.50 87 TYR A O 1
ATOM 722 N N . PRO A 1 88 ? -5.761 1.794 17.505 1.00 96.56 88 PRO A N 1
ATOM 723 C CA . PRO A 1 88 ? -5.568 0.745 18.502 1.00 96.56 88 PRO A CA 1
ATOM 724 C C . PRO A 1 88 ? -4.199 0.833 19.182 1.00 96.56 88 PRO A C 1
ATOM 726 O O . PRO A 1 88 ? -4.045 0.415 20.324 1.00 96.56 88 PRO A O 1
ATOM 729 N N . ILE A 1 89 ? -3.202 1.381 18.480 1.00 95.88 89 ILE A N 1
ATOM 730 C CA . ILE A 1 89 ? -1.819 1.502 18.942 1.00 95.88 89 ILE A CA 1
ATOM 731 C C . ILE A 1 89 ? -1.150 2.760 18.378 1.00 95.88 89 ILE A C 1
ATOM 733 O O . ILE A 1 89 ? -1.564 3.317 17.357 1.00 95.88 89 ILE A O 1
ATOM 737 N N . ARG A 1 90 ? -0.067 3.200 19.025 1.00 93.44 90 ARG A N 1
ATOM 738 C CA . ARG A 1 90 ? 0.771 4.302 18.533 1.00 93.44 90 ARG A CA 1
ATOM 739 C C . ARG A 1 90 ? 1.413 3.934 17.190 1.00 93.44 90 ARG A C 1
ATOM 741 O O . ARG A 1 90 ? 1.800 2.790 16.978 1.00 93.44 90 ARG A O 1
ATOM 748 N N . ASN A 1 91 ? 1.576 4.928 16.313 1.00 92.75 91 ASN A N 1
ATOM 749 C CA . ASN A 1 91 ? 2.185 4.777 14.983 1.00 92.75 91 ASN A CA 1
ATOM 750 C C . ASN A 1 91 ? 1.472 3.750 14.085 1.00 92.75 91 ASN A C 1
ATOM 752 O O . ASN A 1 91 ? 2.101 3.115 13.238 1.00 92.75 91 ASN A O 1
ATOM 756 N N . PHE A 1 92 ? 0.159 3.584 14.272 1.00 96.00 92 PHE A N 1
ATOM 757 C CA . PHE A 1 92 ? -0.639 2.603 13.542 1.00 96.00 92 PHE A CA 1
ATOM 758 C C . PHE A 1 92 ? -0.454 2.711 12.022 1.00 96.00 92 PHE A C 1
ATOM 760 O O . PHE A 1 92 ? -0.116 1.720 11.385 1.00 96.00 92 PHE A O 1
ATOM 767 N N . SER A 1 93 ? -0.545 3.917 11.450 1.00 95.00 93 SER A N 1
ATOM 768 C CA . SER A 1 93 ? -0.328 4.156 10.015 1.00 95.00 93 SER A CA 1
ATOM 769 C C . SER A 1 93 ? 1.021 3.647 9.499 1.00 95.00 93 SER A C 1
ATOM 771 O O . SER A 1 93 ? 1.075 3.019 8.447 1.00 95.00 93 SER A O 1
ATOM 773 N N . GLN A 1 94 ? 2.111 3.869 10.238 1.00 94.50 94 GLN A N 1
ATOM 774 C CA . GLN A 1 94 ? 3.449 3.426 9.837 1.00 94.50 94 GLN A CA 1
ATOM 775 C C . GLN A 1 94 ? 3.571 1.902 9.917 1.00 94.50 94 GLN A C 1
ATOM 777 O O . GLN A 1 94 ? 4.184 1.276 9.058 1.00 94.50 94 GLN A O 1
ATOM 782 N N . LEU A 1 95 ? 2.938 1.278 10.914 1.00 96.00 95 LEU A N 1
ATOM 783 C CA . LEU A 1 95 ? 2.897 -0.181 11.016 1.00 96.00 95 LEU A CA 1
ATOM 784 C C . LEU A 1 95 ? 2.099 -0.808 9.866 1.00 96.00 95 LEU A C 1
ATOM 786 O O . LEU A 1 95 ? 2.531 -1.829 9.326 1.00 96.00 95 LEU A O 1
ATOM 790 N N . VAL A 1 96 ? 0.999 -0.172 9.442 1.00 97.69 96 VAL A N 1
ATOM 791 C CA . VAL A 1 96 ? 0.257 -0.565 8.233 1.00 97.69 96 VAL A CA 1
ATOM 792 C C . VAL A 1 96 ? 1.151 -0.464 7.002 1.00 97.69 96 VAL A C 1
ATOM 794 O O . VAL A 1 96 ? 1.269 -1.443 6.271 1.00 97.69 96 VAL A O 1
ATOM 797 N N . LEU A 1 97 ? 1.827 0.671 6.792 1.00 96.88 97 LEU A N 1
ATOM 798 C CA . LEU A 1 97 ? 2.714 0.866 5.640 1.00 96.88 97 LEU A CA 1
ATOM 799 C C . LEU A 1 97 ? 3.860 -0.154 5.613 1.00 96.88 97 LEU A C 1
ATOM 801 O O . LEU A 1 97 ? 4.166 -0.710 4.553 1.00 96.88 97 LEU A O 1
ATOM 805 N N . LYS A 1 98 ? 4.470 -0.444 6.768 1.00 95.50 98 LYS A N 1
ATOM 806 C CA . LYS A 1 98 ? 5.534 -1.448 6.894 1.00 95.50 98 LYS A CA 1
ATOM 807 C C . LYS A 1 98 ? 5.046 -2.840 6.494 1.00 95.50 98 LYS A C 1
ATOM 809 O O . LYS A 1 98 ? 5.696 -3.501 5.684 1.00 95.50 98 LYS A O 1
ATOM 814 N N . GLN A 1 99 ? 3.902 -3.276 7.029 1.00 97.25 99 GLN A N 1
ATOM 815 C CA . GLN A 1 99 ? 3.304 -4.556 6.640 1.00 97.25 99 GLN A CA 1
ATOM 816 C C . GLN A 1 99 ? 2.893 -4.569 5.170 1.00 97.25 99 GLN A C 1
ATOM 818 O O . GLN A 1 99 ? 3.066 -5.582 4.497 1.00 97.25 99 GLN A O 1
ATOM 823 N N . PHE A 1 100 ? 2.391 -3.444 4.662 1.00 98.00 100 PHE A N 1
ATOM 824 C CA . PHE A 1 100 ? 1.996 -3.303 3.272 1.00 98.00 100 PHE A CA 1
ATOM 825 C C . PHE A 1 100 ? 3.179 -3.534 2.345 1.00 98.00 100 PHE A C 1
ATOM 827 O O . PHE A 1 100 ? 3.062 -4.369 1.454 1.00 98.00 100 PHE A O 1
ATOM 834 N N . ARG A 1 101 ? 4.328 -2.884 2.576 1.00 96.44 101 ARG A N 1
ATOM 835 C CA . ARG A 1 101 ? 5.527 -3.099 1.750 1.00 96.44 101 ARG A CA 1
ATOM 836 C C . ARG A 1 101 ? 5.952 -4.564 1.741 1.00 96.44 101 ARG A C 1
ATOM 838 O O . ARG A 1 101 ? 6.189 -5.127 0.682 1.00 96.44 101 ARG A O 1
ATOM 845 N N . TRP A 1 102 ? 5.976 -5.204 2.907 1.00 96.75 102 TRP A N 1
ATOM 846 C CA . TRP A 1 102 ? 6.362 -6.610 3.010 1.00 96.75 102 TRP A CA 1
ATOM 847 C C . TRP A 1 102 ? 5.397 -7.545 2.265 1.00 96.75 102 TRP A C 1
ATOM 849 O O . TRP A 1 102 ? 5.797 -8.284 1.364 1.00 96.75 102 TRP A O 1
ATOM 859 N N . TRP A 1 103 ? 4.109 -7.497 2.613 1.00 98.19 103 TRP A N 1
ATOM 860 C CA . TRP A 1 103 ? 3.112 -8.413 2.063 1.00 98.19 103 TRP A CA 1
ATOM 861 C C . TRP A 1 103 ? 2.812 -8.151 0.597 1.00 98.19 103 TRP A C 1
ATOM 863 O O . TRP A 1 103 ? 2.620 -9.098 -0.162 1.00 98.19 103 TRP A O 1
ATOM 873 N N . SER A 1 104 ? 2.765 -6.886 0.181 1.00 98.00 104 SER A N 1
ATOM 874 C CA . SER A 1 104 ? 2.511 -6.567 -1.220 1.00 98.00 104 SER A CA 1
ATOM 875 C C . SER A 1 104 ? 3.650 -7.020 -2.118 1.00 98.00 104 SER A C 1
ATOM 877 O O . SER A 1 104 ? 3.329 -7.603 -3.143 1.00 98.00 104 SER A O 1
ATOM 879 N N . SER A 1 105 ? 4.923 -6.905 -1.720 1.00 97.94 105 SER A N 1
ATOM 880 C CA . SER A 1 105 ? 6.035 -7.475 -2.496 1.00 97.94 105 SER A CA 1
ATOM 881 C C . SER A 1 105 ? 5.878 -8.976 -2.721 1.00 97.94 105 SER A C 1
ATOM 883 O O . SER A 1 105 ? 5.930 -9.440 -3.859 1.00 97.94 105 SER A O 1
ATOM 885 N N . ILE A 1 106 ? 5.609 -9.727 -1.647 1.00 98.19 106 ILE A N 1
ATOM 886 C CA . ILE A 1 106 ? 5.427 -11.183 -1.718 1.00 98.19 106 ILE A CA 1
ATOM 887 C C . ILE A 1 106 ? 4.234 -11.527 -2.612 1.00 98.19 106 ILE A C 1
ATOM 889 O O . ILE A 1 106 ? 4.339 -12.332 -3.534 1.00 98.19 106 ILE A O 1
ATOM 893 N N . HIS A 1 107 ? 3.078 -10.910 -2.368 1.00 98.31 107 HIS A N 1
ATOM 894 C CA . HIS A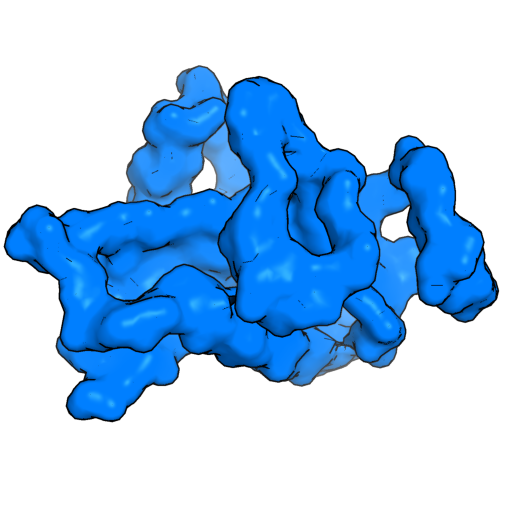 1 107 ? 1.874 -11.226 -3.129 1.00 98.31 107 HIS A CA 1
ATOM 895 C C . HIS A 1 107 ? 1.945 -10.764 -4.583 1.00 98.31 107 HIS A C 1
ATOM 897 O O . HIS A 1 107 ? 1.306 -11.380 -5.432 1.00 98.31 107 HIS A O 1
ATOM 903 N N . TRP A 1 108 ? 2.680 -9.695 -4.878 1.00 98.19 108 TRP A N 1
ATOM 904 C CA . TRP A 1 108 ? 2.877 -9.208 -6.238 1.00 98.19 108 TRP A CA 1
ATOM 905 C C . TRP A 1 108 ? 3.705 -10.191 -7.048 1.00 98.19 108 TRP A C 1
ATOM 907 O O . TRP A 1 108 ? 3.261 -10.613 -8.115 1.00 98.19 108 TRP A O 1
ATOM 917 N N . GLN A 1 109 ? 4.815 -10.659 -6.478 1.00 97.81 109 GLN A N 1
ATOM 918 C CA . GLN A 1 109 ? 5.627 -11.708 -7.077 1.00 97.81 109 GLN A CA 1
ATOM 919 C C . GLN A 1 109 ? 4.819 -12.998 -7.272 1.00 97.81 109 GLN A C 1
ATOM 921 O O . GLN A 1 109 ? 4.804 -13.552 -8.365 1.00 97.81 109 GLN A O 1
ATOM 926 N N . LEU A 1 110 ? 4.078 -13.449 -6.252 1.00 98.00 110 LEU A N 1
ATOM 927 C CA . LEU A 1 110 ? 3.256 -14.662 -6.355 1.00 98.00 110 LEU A CA 1
ATOM 928 C C . LEU A 1 110 ? 2.136 -14.548 -7.398 1.00 98.00 110 LEU A C 1
ATOM 930 O O . LEU A 1 110 ? 1.777 -15.541 -8.024 1.00 98.00 110 LEU A O 1
ATOM 934 N N . LYS A 1 111 ? 1.537 -13.362 -7.551 1.00 97.56 111 LYS A N 1
ATOM 935 C CA . LYS A 1 111 ? 0.375 -13.158 -8.427 1.00 97.56 111 LYS A CA 1
ATOM 936 C C . LYS A 1 111 ? 0.760 -12.834 -9.869 1.00 97.56 111 LYS A C 1
ATOM 938 O O . LYS A 1 111 ? 0.028 -13.225 -10.774 1.00 97.56 111 LYS A O 1
ATOM 943 N N . TYR A 1 112 ? 1.839 -12.084 -10.079 1.00 97.44 112 TYR A N 1
ATOM 944 C CA . TYR A 1 112 ? 2.207 -11.538 -11.389 1.00 97.44 112 TYR A CA 1
ATOM 945 C C . TYR A 1 112 ? 3.586 -11.982 -11.886 1.00 97.44 112 TYR A C 1
ATOM 947 O O . TYR A 1 112 ? 3.872 -11.804 -13.065 1.00 97.44 112 TYR A O 1
ATOM 955 N N . GLY A 1 113 ? 4.413 -12.586 -11.028 1.00 97.25 113 GLY A N 1
ATOM 956 C CA . GLY A 1 113 ? 5.759 -13.050 -11.373 1.00 97.25 113 GLY A CA 1
ATOM 957 C C . GLY A 1 113 ? 6.845 -11.974 -11.296 1.00 97.25 113 GLY A C 1
ATOM 958 O O . GLY A 1 113 ? 8.007 -12.281 -11.540 1.00 97.25 113 GLY A O 1
ATOM 959 N N . ASP A 1 114 ? 6.499 -10.735 -10.939 1.00 96.19 114 ASP A N 1
ATOM 960 C CA . ASP A 1 114 ? 7.440 -9.613 -10.923 1.00 96.19 114 ASP A CA 1
ATOM 961 C C . ASP A 1 114 ? 8.109 -9.439 -9.550 1.00 96.19 114 ASP A C 1
ATOM 963 O O . ASP A 1 114 ? 7.441 -9.398 -8.512 1.00 96.19 114 ASP A O 1
ATOM 967 N N . PHE A 1 115 ? 9.433 -9.275 -9.543 1.00 95.56 115 PHE A N 1
ATOM 968 C CA . PHE A 1 115 ? 10.186 -8.922 -8.340 1.00 95.56 115 PHE A CA 1
ATOM 969 C C . PHE A 1 115 ? 10.088 -7.421 -8.069 1.00 95.56 115 PHE A C 1
ATOM 971 O O . PHE A 1 115 ? 10.436 -6.594 -8.908 1.00 95.56 115 PHE A O 1
ATOM 978 N N . VAL A 1 116 ? 9.636 -7.060 -6.870 1.00 96.25 116 VAL A N 1
ATOM 979 C CA . VAL A 1 116 ? 9.420 -5.657 -6.509 1.00 96.25 116 VAL A CA 1
ATOM 980 C C . VAL A 1 116 ? 10.731 -5.004 -6.081 1.00 96.25 116 VAL A C 1
ATOM 982 O O . VAL A 1 116 ? 11.321 -5.384 -5.069 1.00 96.25 116 VAL A O 1
ATOM 985 N N . LYS A 1 117 ? 11.158 -3.985 -6.830 1.00 93.81 117 LYS A N 1
ATOM 986 C CA . LYS A 1 117 ? 12.322 -3.137 -6.534 1.00 93.81 117 LYS A CA 1
ATOM 987 C C . LYS A 1 117 ? 11.969 -1.925 -5.679 1.00 93.81 117 LYS A C 1
ATOM 989 O O . LYS A 1 117 ? 12.850 -1.354 -5.037 1.00 93.81 117 LYS A O 1
ATOM 994 N N . GLY A 1 118 ? 10.704 -1.507 -5.673 1.00 93.19 118 GLY A N 1
ATOM 995 C CA . GLY A 1 118 ? 10.347 -0.237 -5.064 1.00 93.19 118 GLY A CA 1
ATOM 996 C C . GLY A 1 118 ? 8.864 0.031 -4.894 1.00 93.19 118 GLY A C 1
ATOM 997 O O . GLY A 1 118 ? 8.003 -0.682 -5.408 1.00 93.19 118 GLY A O 1
ATOM 998 N N . PHE A 1 119 ? 8.603 1.113 -4.165 1.00 93.81 119 PHE A N 1
ATOM 999 C CA . PHE A 1 119 ? 7.271 1.621 -3.885 1.00 93.81 119 PHE A CA 1
ATOM 1000 C C . PHE A 1 119 ? 7.169 3.091 -4.270 1.00 93.81 119 PHE A C 1
ATOM 1002 O O . PHE A 1 119 ? 8.068 3.875 -3.975 1.00 93.81 119 PHE A O 1
ATOM 1009 N N . GLU A 1 120 ? 6.053 3.460 -4.882 1.00 92.25 120 GLU A N 1
ATOM 1010 C CA . GLU A 1 120 ? 5.672 4.846 -5.141 1.00 92.25 120 GLU A CA 1
ATOM 1011 C C . GLU A 1 120 ? 4.267 5.116 -4.593 1.00 92.25 120 GLU A C 1
ATOM 1013 O O . GLU A 1 120 ? 3.521 4.202 -4.243 1.00 92.25 120 GLU A O 1
ATOM 1018 N N . THR A 1 121 ? 3.904 6.382 -4.476 1.00 90.62 121 THR A N 1
ATOM 1019 C CA . THR A 1 121 ? 2.545 6.812 -4.150 1.00 90.62 121 THR A CA 1
ATOM 1020 C C . THR A 1 121 ? 2.351 8.211 -4.709 1.00 90.62 121 THR A C 1
ATOM 1022 O O . THR A 1 121 ? 3.327 8.954 -4.827 1.00 90.62 121 THR A O 1
ATOM 1025 N N . LEU A 1 122 ? 1.109 8.534 -5.065 1.00 86.56 122 LEU A N 1
ATOM 1026 C CA . LEU A 1 122 ? 0.718 9.868 -5.496 1.00 86.56 122 LEU A CA 1
ATOM 1027 C C . LEU A 1 122 ? 0.017 10.597 -4.350 1.00 86.56 122 LEU A C 1
ATOM 1029 O O . LEU A 1 122 ? -1.001 10.141 -3.822 1.00 86.56 122 LEU A O 1
ATOM 1033 N N . VAL A 1 123 ? 0.566 11.739 -3.969 1.00 83.81 123 VAL A N 1
ATOM 1034 C CA . VAL A 1 123 ? 0.114 12.597 -2.886 1.00 83.81 123 VAL A CA 1
ATOM 1035 C C . VAL A 1 123 ? -0.416 13.887 -3.490 1.00 83.81 123 VAL A C 1
ATOM 1037 O O . VAL A 1 123 ? 0.277 14.890 -3.632 1.00 83.81 123 VAL A O 1
ATOM 1040 N N . GLU A 1 124 ? -1.706 13.880 -3.798 1.00 76.12 124 GLU A N 1
ATOM 1041 C CA . GLU A 1 124 ? -2.378 15.085 -4.270 1.00 76.12 124 GLU A CA 1
ATOM 1042 C C . GLU A 1 124 ? -2.621 16.085 -3.131 1.00 76.12 124 GLU A C 1
ATOM 1044 O O . GLU A 1 124 ? -3.005 15.722 -2.008 1.00 76.12 124 GLU A O 1
ATOM 1049 N N . LYS A 1 125 ? -2.464 17.377 -3.441 1.00 76.69 125 LYS A N 1
ATOM 1050 C CA . LYS A 1 125 ? -2.852 18.468 -2.539 1.00 76.69 125 LYS A CA 1
ATOM 1051 C C . LYS A 1 125 ? -4.332 18.320 -2.134 1.00 76.69 125 LYS A C 1
ATOM 1053 O O . LYS A 1 125 ? -5.149 17.917 -2.956 1.00 76.69 125 LYS A O 1
ATOM 1058 N N . PRO A 1 126 ? -4.703 18.654 -0.884 1.00 82.69 126 PRO A N 1
ATOM 1059 C CA . PRO A 1 126 ? -3.894 19.312 0.149 1.00 82.69 126 PRO A CA 1
ATOM 1060 C C . PRO A 1 126 ? -3.041 18.355 1.004 1.00 82.69 126 PRO A C 1
ATOM 1062 O O . PRO A 1 126 ? -2.477 18.780 2.013 1.00 82.69 126 PRO A O 1
ATOM 1065 N N . ARG A 1 127 ? -2.945 17.063 0.657 1.00 84.31 127 ARG A N 1
ATOM 1066 C CA . ARG A 1 127 ? -2.141 16.100 1.425 1.00 84.31 127 ARG A CA 1
ATOM 1067 C C . ARG A 1 127 ? -0.651 16.385 1.222 1.00 84.31 127 ARG A C 1
ATOM 1069 O O . ARG A 1 127 ? -0.233 16.855 0.172 1.00 84.31 127 ARG A O 1
ATOM 1076 N N . THR A 1 128 ? 0.149 16.099 2.247 1.00 84.69 128 THR A N 1
ATOM 1077 C CA . THR A 1 128 ? 1.590 16.423 2.280 1.00 84.69 128 THR A CA 1
ATOM 1078 C C . THR A 1 128 ? 2.495 15.196 2.256 1.00 84.69 128 THR A C 1
ATOM 1080 O O . THR A 1 128 ? 3.712 15.330 2.250 1.00 84.69 128 THR A O 1
ATOM 1083 N N . GLY A 1 129 ? 1.929 13.986 2.314 1.00 85.56 129 GLY A N 1
ATOM 1084 C CA . GLY A 1 129 ? 2.707 12.744 2.277 1.00 85.56 129 GLY A CA 1
ATOM 1085 C C . GLY A 1 129 ? 3.514 12.471 3.550 1.00 85.56 129 GLY A C 1
ATOM 1086 O O . GLY A 1 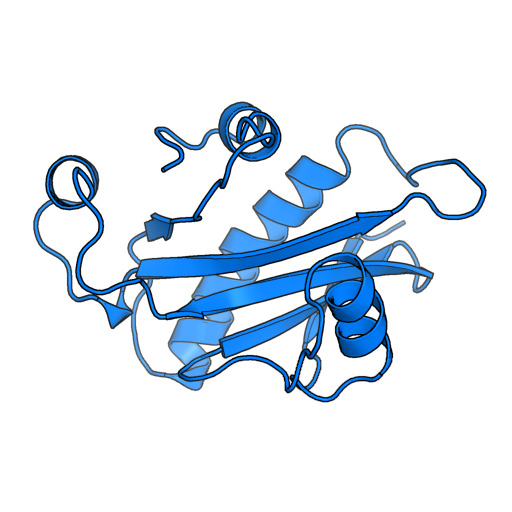129 ? 4.257 11.497 3.606 1.00 85.56 129 GLY A O 1
ATOM 1087 N N . GLN A 1 130 ? 3.338 13.275 4.608 1.00 88.25 130 GLN A N 1
ATOM 1088 C CA . GLN A 1 130 ? 4.090 13.155 5.865 1.00 88.25 130 GLN A CA 1
ATOM 1089 C C . GLN A 1 130 ? 4.056 11.752 6.481 1.00 88.25 130 GLN A C 1
ATOM 1091 O O . GLN A 1 130 ? 5.011 11.356 7.144 1.00 88.25 130 GLN A O 1
ATOM 1096 N N . ILE A 1 131 ? 2.975 10.996 6.274 1.00 89.88 131 ILE A N 1
ATOM 1097 C CA . ILE A 1 131 ? 2.862 9.613 6.751 1.00 89.88 131 ILE A CA 1
ATOM 1098 C C . ILE A 1 131 ? 3.924 8.693 6.132 1.00 89.88 131 ILE A C 1
ATOM 1100 O O . ILE A 1 131 ? 4.512 7.891 6.851 1.00 89.88 131 ILE A O 1
ATOM 1104 N N . TYR A 1 132 ? 4.218 8.859 4.841 1.00 90.12 132 TYR A N 1
ATOM 1105 C CA . TYR A 1 132 ? 5.201 8.071 4.101 1.00 90.12 132 TYR A CA 1
ATOM 1106 C C . TYR A 1 132 ? 6.620 8.515 4.459 1.00 90.12 132 TYR A C 1
ATOM 1108 O O . TYR A 1 132 ? 7.478 7.683 4.744 1.00 90.12 132 TYR A O 1
ATOM 1116 N N . ILE A 1 133 ? 6.850 9.829 4.566 1.00 88.12 133 ILE A N 1
ATOM 1117 C CA . ILE A 1 133 ? 8.142 10.383 5.006 1.00 88.12 133 ILE A CA 1
ATOM 1118 C C . ILE A 1 133 ? 8.499 9.859 6.406 1.00 88.12 133 ILE A C 1
ATOM 1120 O O . ILE A 1 133 ? 9.609 9.383 6.632 1.00 88.12 133 ILE A O 1
ATOM 1124 N N . ARG A 1 134 ? 7.540 9.861 7.345 1.00 87.25 134 ARG A N 1
ATOM 1125 C CA . ARG A 1 134 ? 7.726 9.319 8.707 1.00 87.25 134 ARG A CA 1
ATOM 1126 C C . ARG A 1 134 ? 7.943 7.805 8.748 1.00 87.25 134 ARG A C 1
ATOM 1128 O O . ARG A 1 134 ? 8.456 7.302 9.741 1.00 87.25 134 ARG A O 1
ATOM 1135 N N . ASP A 1 135 ? 7.530 7.091 7.710 1.00 85.94 135 ASP A N 1
ATOM 1136 C CA . ASP A 1 135 ? 7.751 5.655 7.526 1.00 85.94 135 ASP A CA 1
ATOM 1137 C C . ASP A 1 135 ? 9.055 5.355 6.743 1.00 85.94 135 ASP A C 1
ATOM 1139 O O . ASP A 1 135 ? 9.412 4.195 6.535 1.00 85.94 135 ASP A O 1
ATOM 1143 N N . GLY A 1 136 ? 9.813 6.394 6.366 1.00 85.31 136 GLY A N 1
ATOM 1144 C CA . GLY A 1 136 ? 11.146 6.282 5.765 1.00 85.31 136 GLY A CA 1
ATOM 1145 C C . GLY A 1 136 ? 11.180 6.376 4.238 1.00 85.31 136 GLY A C 1
ATOM 1146 O O . GLY A 1 136 ? 12.180 5.998 3.628 1.00 85.31 136 GLY A O 1
ATOM 1147 N N . TRP A 1 137 ? 10.111 6.856 3.601 1.00 86.88 137 TRP A N 1
ATOM 1148 C CA . TRP A 1 137 ? 10.091 7.075 2.154 1.00 86.88 137 TRP A CA 1
ATOM 1149 C C . TRP A 1 137 ? 10.939 8.301 1.798 1.00 86.88 137 TRP A C 1
ATOM 1151 O O . TRP A 1 137 ? 10.847 9.337 2.456 1.00 86.88 137 TRP A O 1
ATOM 1161 N N . LYS A 1 138 ? 11.769 8.181 0.754 1.00 81.19 138 LYS A N 1
ATOM 1162 C CA . LYS A 1 138 ? 12.741 9.221 0.363 1.00 81.19 138 LYS A CA 1
ATOM 1163 C C . LYS A 1 138 ? 12.096 10.425 -0.321 1.00 81.19 138 LYS A C 1
ATOM 1165 O O . LYS A 1 138 ? 12.539 11.550 -0.124 1.00 81.19 138 LYS A O 1
ATOM 1170 N N . SER A 1 139 ? 11.064 10.186 -1.119 1.00 69.94 139 SER A N 1
ATOM 1171 C CA . SER A 1 139 ? 10.294 11.216 -1.807 1.00 69.94 139 SER A CA 1
ATOM 1172 C C . SER A 1 139 ? 8.841 10.771 -1.941 1.00 69.94 139 SER A C 1
ATOM 1174 O O . SER A 1 139 ? 8.537 9.578 -1.982 1.00 69.94 139 SER A O 1
ATOM 1176 N N . CYS A 1 140 ? 7.938 11.745 -1.935 1.00 62.31 140 CYS A N 1
ATOM 1177 C CA . CYS A 1 140 ? 6.514 11.572 -2.197 1.00 62.31 140 CYS A CA 1
ATOM 1178 C C . CYS A 1 140 ? 6.171 12.533 -3.331 1.00 62.31 140 CYS A C 1
ATOM 1180 O O . CYS A 1 140 ? 6.587 13.692 -3.269 1.00 62.31 140 CYS A O 1
ATOM 1182 N N . TRP A 1 141 ? 5.473 12.044 -4.347 1.00 60.38 141 TRP A N 1
ATOM 1183 C CA . TRP A 1 141 ? 5.157 12.791 -5.564 1.00 60.38 141 TRP A CA 1
ATOM 1184 C C . TRP A 1 141 ? 3.670 13.072 -5.633 1.00 60.38 141 TRP A C 1
ATOM 1186 O O . TRP A 1 141 ? 2.925 12.202 -5.143 1.00 60.38 141 TRP A O 1
#

Sequence (141 aa):
MSLELQRIKRTDERILKNMHNHYSQPKGFVGRNICYAVLFDKVYYGAIVAGSATRFLPGRNDVFG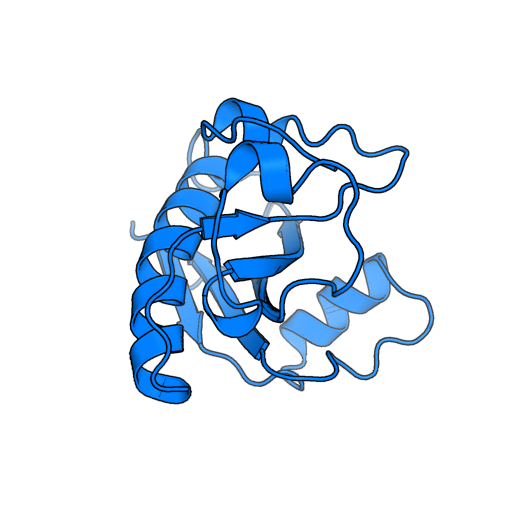NFELNEIINNIFFHIEPVNERYPIRNFSQLVLKQFRWWSSIHWQLKYGDFVKGFETLVEKPRTGQIYIRDGWKSCW